Protein AF-U9UV61-F1 (afdb_monomer)

Mean predicted aligned error: 13.42 Å

Organism: Rhizophagus irregularis (strain DAOM 181602 / DAOM 197198 / MUCL 43194) (NCBI:txid747089)

Solvent-accessible surface area (backbone atoms only — not comparable to full-atom values): 9406 Å² total; per-residue (Å²): 134,55,70,69,60,53,54,50,51,53,51,49,54,51,51,53,52,48,52,53,50,50,58,53,47,57,75,68,52,63,98,58,97,80,76,90,62,90,84,56,99,62,56,63,72,50,66,78,38,43,68,57,58,54,56,64,71,29,58,51,49,83,41,62,50,64,42,60,78,50,52,64,47,87,72,79,79,86,49,67,49,69,59,84,68,83,43,77,43,71,72,66,77,62,58,56,91,99,44,77,61,58,49,49,18,40,68,71,71,45,87,50,65,67,60,37,49,51,55,44,41,72,76,45,76,87,58,60,65,68,60,52,51,50,54,52,48,54,64,68,68,55,79,56,90,84,68,72,90,126

Sequence (150 aa):
MTDEQRTNILEQDRLAHQIRYAAQQEQSKNWDETKGFCCLDGQKPYIDSIRAYNSIFAFTSLGANIDEDLANAKEGVYTFRIQGALYHRIGGLMPKENYPPAFAQIYFYDSNMDNQLKRRQENFLHLNSDMLSALQTELCDIKNPFVHNL

Structure (mmCIF, N/CA/C/O backbone):
data_AF-U9UV61-F1
#
_entry.id   AF-U9UV61-F1
#
loop_
_atom_site.group_PDB
_atom_site.id
_atom_site.type_symbol
_atom_site.label_atom_id
_atom_site.label_alt_id
_atom_site.label_comp_id
_atom_site.label_asym_id
_atom_site.label_entity_id
_atom_site.label_seq_id
_atom_site.pdbx_PDB_ins_code
_atom_site.Cartn_x
_atom_site.Cartn_y
_atom_site.Cartn_z
_atom_site.occupancy
_atom_site.B_iso_or_equiv
_atom_site.auth_seq_id
_atom_site.auth_comp_id
_atom_site.auth_asym_id
_atom_si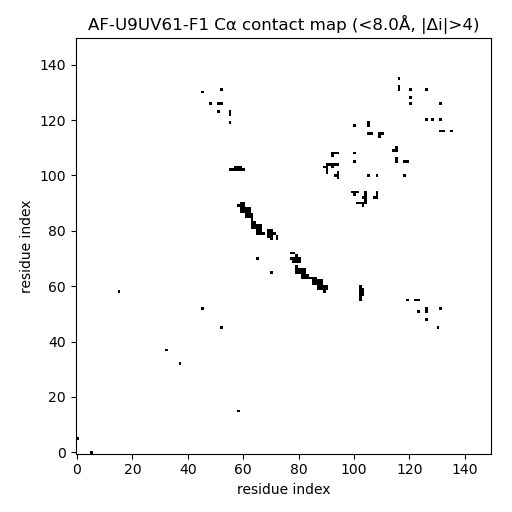te.auth_atom_id
_atom_site.pdbx_PDB_model_num
ATOM 1 N N . MET A 1 1 ? -0.311 -26.332 -15.346 1.00 44.56 1 MET A N 1
ATOM 2 C CA . MET A 1 1 ? 0.454 -25.534 -14.371 1.00 44.56 1 MET A CA 1
ATOM 3 C C . MET A 1 1 ? 1.903 -25.916 -14.562 1.00 44.56 1 MET A C 1
ATOM 5 O O . MET A 1 1 ? 2.224 -27.078 -14.341 1.00 44.56 1 MET A O 1
ATOM 9 N N . THR A 1 2 ? 2.701 -25.018 -15.129 1.00 49.12 2 THR A N 1
ATOM 10 C CA . THR A 1 2 ? 4.116 -25.276 -15.424 1.00 49.12 2 THR A CA 1
ATOM 11 C C . THR A 1 2 ? 4.935 -25.216 -14.136 1.00 49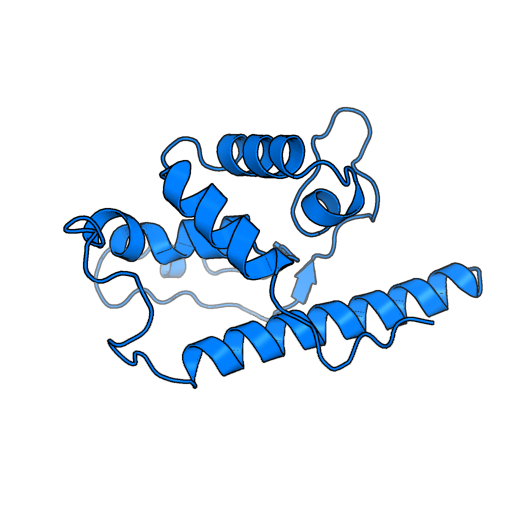.12 2 THR A C 1
ATOM 13 O O . THR A 1 2 ? 4.524 -24.575 -13.168 1.00 49.12 2 THR A O 1
ATOM 16 N N . ASP A 1 3 ? 6.078 -25.897 -14.093 1.00 39.47 3 ASP A N 1
ATOM 17 C CA . ASP A 1 3 ? 6.916 -25.927 -12.887 1.00 39.47 3 ASP A CA 1
ATOM 18 C C . ASP A 1 3 ? 7.448 -24.534 -12.511 1.00 39.47 3 ASP A C 1
ATOM 20 O O . ASP A 1 3 ? 7.531 -24.222 -11.328 1.00 39.47 3 ASP A O 1
ATOM 24 N N . GLU A 1 4 ? 7.627 -23.643 -13.493 1.00 44.16 4 GLU A N 1
ATOM 25 C CA . GLU A 1 4 ? 7.870 -22.203 -13.294 1.00 44.16 4 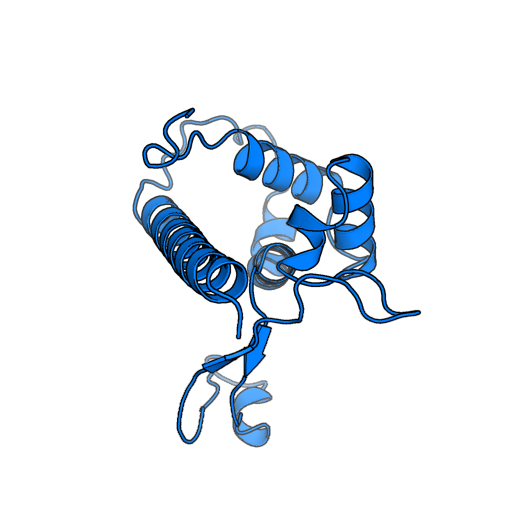GLU A CA 1
ATOM 26 C C . GLU A 1 4 ? 6.752 -21.491 -12.520 1.00 44.16 4 GLU A C 1
ATOM 28 O O . GLU A 1 4 ? 7.004 -20.607 -11.705 1.00 44.16 4 GLU A O 1
ATOM 33 N N . GLN A 1 5 ? 5.490 -21.861 -12.751 1.00 32.69 5 GLN A N 1
ATOM 34 C CA . GLN A 1 5 ? 4.366 -21.275 -12.017 1.00 32.69 5 GLN A CA 1
ATOM 35 C C . GLN A 1 5 ? 4.347 -21.764 -10.565 1.00 32.69 5 GLN A C 1
ATOM 37 O O . GLN A 1 5 ? 3.929 -21.025 -9.679 1.00 32.69 5 GLN A O 1
ATOM 42 N N . ARG A 1 6 ? 4.823 -22.988 -10.302 1.00 35.16 6 ARG A N 1
ATOM 43 C CA . ARG A 1 6 ? 4.911 -23.555 -8.948 1.00 35.16 6 ARG A CA 1
ATOM 44 C C . ARG A 1 6 ? 6.069 -22.968 -8.149 1.00 35.16 6 ARG A C 1
ATOM 46 O O . ARG A 1 6 ? 5.875 -22.638 -6.983 1.00 35.16 6 ARG A O 1
ATOM 53 N N . THR A 1 7 ? 7.239 -22.805 -8.761 1.00 41.91 7 THR A N 1
ATOM 54 C CA . THR A 1 7 ? 8.393 -22.166 -8.112 1.00 41.91 7 THR A CA 1
ATOM 55 C C . THR A 1 7 ? 8.127 -20.694 -7.816 1.00 41.91 7 THR A C 1
ATOM 57 O O . THR A 1 7 ? 8.442 -20.239 -6.721 1.00 41.91 7 THR A O 1
ATOM 60 N N . ASN A 1 8 ? 7.439 -19.979 -8.711 1.00 44.81 8 ASN A N 1
ATOM 61 C CA . ASN A 1 8 ? 7.058 -18.584 -8.479 1.00 44.81 8 ASN A CA 1
ATOM 62 C C . ASN A 1 8 ? 6.048 -18.407 -7.336 1.00 44.81 8 ASN A C 1
ATOM 64 O O . ASN A 1 8 ? 6.164 -17.452 -6.576 1.00 44.81 8 ASN A O 1
ATOM 68 N N . ILE A 1 9 ? 5.088 -19.323 -7.163 1.00 40.62 9 ILE A N 1
ATOM 69 C CA . ILE A 1 9 ? 4.150 -19.274 -6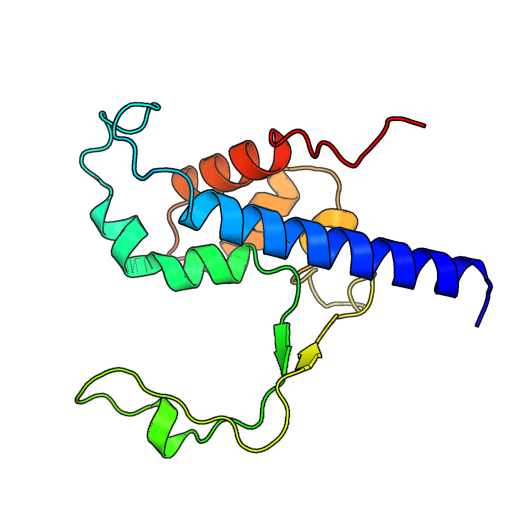.025 1.00 40.62 9 ILE A CA 1
ATOM 70 C C . ILE A 1 9 ? 4.889 -19.509 -4.699 1.00 40.62 9 ILE A C 1
ATOM 72 O O . ILE A 1 9 ? 4.611 -18.831 -3.713 1.00 40.62 9 ILE A O 1
ATOM 76 N N . LEU A 1 10 ? 5.858 -20.429 -4.675 1.00 44.53 10 LEU A N 1
ATOM 77 C CA . LEU A 1 10 ? 6.660 -20.711 -3.480 1.00 44.53 10 LEU A CA 1
ATOM 78 C C . LEU A 1 10 ? 7.595 -19.548 -3.118 1.00 44.53 10 LEU A C 1
ATOM 80 O O . LEU A 1 10 ? 7.721 -19.217 -1.942 1.00 44.53 10 LEU A O 1
ATOM 84 N N . GLU A 1 11 ? 8.204 -18.894 -4.109 1.00 50.81 11 GLU A N 1
ATOM 85 C CA . GLU A 1 11 ? 8.981 -17.661 -3.914 1.00 50.81 11 GLU A CA 1
ATOM 86 C C . GLU A 1 11 ? 8.097 -16.501 -3.424 1.00 50.81 11 GLU A C 1
ATOM 88 O O . GLU A 1 11 ? 8.480 -15.760 -2.518 1.00 50.81 11 GLU A O 1
ATOM 93 N N . GLN A 1 12 ? 6.867 -16.383 -3.933 1.00 49.72 12 GLN A N 1
ATOM 94 C CA . GLN A 1 12 ? 5.902 -15.376 -3.479 1.00 49.72 12 GLN A CA 1
ATOM 95 C C . GLN A 1 12 ? 5.448 -15.591 -2.032 1.00 49.72 12 GLN A C 1
ATOM 97 O O . GLN A 1 12 ? 5.386 -14.623 -1.271 1.00 49.72 12 GLN A O 1
ATOM 102 N N . ASP A 1 13 ? 5.179 -16.833 -1.623 1.00 45.56 13 ASP A N 1
ATOM 103 C CA . ASP A 1 13 ? 4.858 -17.158 -0.227 1.00 45.56 13 ASP A CA 1
ATOM 104 C C . ASP A 1 13 ? 6.055 -16.887 0.695 1.00 45.56 13 ASP A C 1
ATOM 106 O O . ASP A 1 13 ? 5.892 -16.400 1.819 1.00 45.56 13 ASP A O 1
ATOM 110 N N . ARG A 1 14 ? 7.277 -17.118 0.200 1.00 48.38 14 ARG A N 1
ATOM 111 C CA . ARG A 1 14 ? 8.520 -16.836 0.925 1.00 48.38 14 ARG A CA 1
ATOM 112 C C . ARG A 1 14 ? 8.724 -15.338 1.143 1.00 48.38 14 ARG A C 1
ATOM 114 O O . ARG A 1 14 ? 8.998 -14.928 2.271 1.00 48.38 14 ARG A O 1
ATOM 121 N N . LEU A 1 15 ? 8.523 -14.524 0.108 1.00 54.84 15 LEU A N 1
ATOM 122 C CA . LEU A 1 15 ? 8.602 -13.062 0.186 1.00 54.84 15 LEU A CA 1
ATOM 123 C C . LEU A 1 15 ? 7.486 -12.478 1.062 1.00 54.84 15 LEU A C 1
ATOM 125 O O . LEU A 1 15 ? 7.749 -11.622 1.904 1.00 54.84 15 LEU A O 1
ATOM 129 N N . ALA A 1 16 ? 6.252 -12.975 0.945 1.00 47.19 16 ALA A N 1
ATOM 130 C CA . ALA A 1 16 ? 5.137 -12.528 1.779 1.00 47.19 16 ALA A CA 1
ATOM 131 C C . ALA A 1 16 ? 5.353 -12.864 3.266 1.00 47.19 16 ALA A C 1
ATOM 133 O O . ALA A 1 16 ? 5.047 -12.048 4.140 1.00 47.19 16 ALA A O 1
ATOM 134 N N . HIS A 1 17 ? 5.921 -14.037 3.564 1.00 47.75 17 HIS A N 1
ATOM 135 C CA . HIS A 1 17 ? 6.310 -14.414 4.921 1.00 47.75 17 HIS A CA 1
ATOM 136 C C . HIS A 1 17 ? 7.460 -13.541 5.450 1.00 47.75 17 HIS A C 1
ATOM 138 O O . HIS A 1 17 ? 7.439 -13.137 6.612 1.00 47.75 17 HIS A O 1
ATOM 144 N N . GLN A 1 18 ? 8.429 -13.188 4.600 1.00 51.19 18 GLN A N 1
ATOM 145 C CA . GLN A 1 18 ? 9.528 -12.284 4.955 1.00 51.19 18 GLN A CA 1
ATOM 146 C C . GLN A 1 18 ? 9.043 -10.859 5.243 1.00 51.19 18 GLN A C 1
ATOM 148 O O . GLN A 1 18 ? 9.455 -10.284 6.247 1.00 51.19 18 GLN A O 1
ATOM 153 N N . ILE A 1 19 ? 8.119 -10.320 4.442 1.00 51.19 19 ILE A N 1
ATOM 154 C CA . ILE A 1 19 ? 7.525 -8.991 4.664 1.00 51.19 19 ILE A CA 1
ATOM 155 C C . ILE A 1 19 ? 6.712 -8.972 5.965 1.00 51.19 19 ILE A C 1
ATOM 157 O O . ILE A 1 19 ? 6.850 -8.043 6.759 1.00 51.19 19 ILE A O 1
ATOM 161 N N . ARG A 1 20 ? 5.907 -10.013 6.238 1.00 49.12 20 ARG A N 1
ATOM 162 C CA . ARG A 1 20 ? 5.175 -10.125 7.516 1.00 49.12 20 ARG A CA 1
ATOM 163 C C . ARG A 1 20 ? 6.118 -10.178 8.711 1.00 49.12 20 ARG A C 1
ATOM 165 O O . ARG A 1 20 ? 5.868 -9.512 9.709 1.00 49.12 20 ARG A O 1
ATOM 172 N N . TYR A 1 21 ? 7.195 -10.951 8.608 1.00 46.50 21 TYR A N 1
ATOM 173 C CA . TYR A 1 21 ? 8.155 -11.095 9.697 1.00 46.50 21 TYR A CA 1
ATOM 174 C C . TYR A 1 21 ? 8.975 -9.816 9.916 1.00 46.50 21 TYR A C 1
ATOM 176 O O . TYR A 1 21 ? 9.205 -9.442 11.062 1.00 46.50 21 TYR A O 1
ATOM 184 N N . ALA A 1 22 ? 9.360 -9.108 8.848 1.00 48.75 22 ALA A N 1
ATOM 185 C CA . ALA A 1 22 ? 10.040 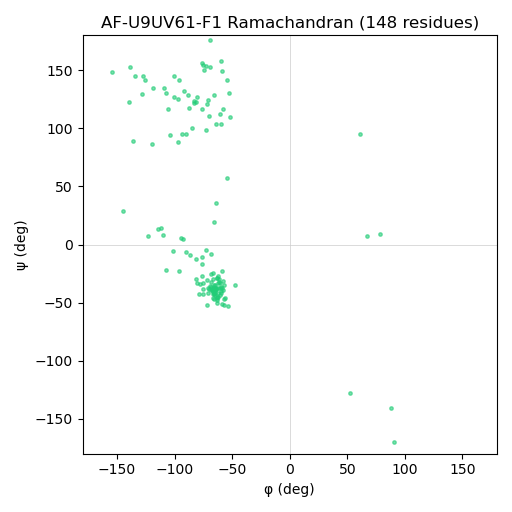-7.814 8.930 1.00 48.75 22 ALA A CA 1
ATOM 186 C C . ALA A 1 22 ? 9.149 -6.746 9.585 1.00 48.75 22 ALA A C 1
ATOM 188 O O . ALA A 1 22 ? 9.565 -6.139 10.569 1.00 48.75 22 ALA A O 1
ATOM 189 N N . ALA A 1 23 ? 7.889 -6.626 9.148 1.00 50.91 23 ALA A N 1
ATOM 190 C CA . ALA A 1 23 ? 6.920 -5.697 9.737 1.00 50.91 23 ALA A CA 1
ATOM 191 C C . ALA A 1 23 ? 6.652 -5.987 11.229 1.00 50.91 23 ALA A C 1
ATOM 193 O O . ALA A 1 23 ? 6.436 -5.075 12.024 1.00 50.91 23 ALA A O 1
ATOM 194 N N . GLN A 1 24 ? 6.694 -7.260 11.634 1.00 45.91 24 GLN A N 1
ATOM 195 C CA . GLN A 1 24 ? 6.483 -7.675 13.024 1.00 45.91 24 GLN A CA 1
ATOM 196 C C . GLN A 1 24 ? 7.745 -7.512 13.893 1.00 45.91 24 GLN A C 1
ATOM 198 O O . GLN A 1 24 ? 7.643 -7.238 15.089 1.00 45.91 24 GLN A O 1
ATOM 203 N N . GLN A 1 25 ? 8.937 -7.627 13.300 1.00 42.44 25 GLN A N 1
ATOM 204 C CA . GLN A 1 25 ? 10.219 -7.355 13.960 1.00 42.44 25 GLN A CA 1
ATOM 205 C C . GLN A 1 25 ? 10.483 -5.851 14.121 1.00 42.44 25 GLN A C 1
ATOM 207 O O . GLN A 1 25 ? 11.050 -5.465 15.137 1.00 42.44 25 GLN A O 1
ATOM 212 N N . GLU A 1 26 ? 10.031 -5.000 13.197 1.00 49.50 26 GLU A N 1
ATOM 213 C CA . GLU A 1 26 ? 10.066 -3.532 13.343 1.00 49.50 26 GLU A CA 1
ATOM 214 C C . GLU A 1 26 ? 9.114 -3.035 14.435 1.00 49.50 26 GLU A C 1
ATOM 216 O O . GLU A 1 26 ? 9.475 -2.161 15.214 1.00 49.50 26 GLU A O 1
ATOM 221 N N . GLN A 1 27 ? 7.940 -3.656 14.589 1.00 43.53 27 GLN A N 1
ATOM 222 C CA . GLN A 1 27 ? 7.046 -3.362 15.718 1.00 43.53 27 GLN A CA 1
ATOM 223 C C . GLN A 1 27 ? 7.614 -3.820 17.075 1.00 43.53 27 GLN A C 1
ATOM 225 O O . GLN A 1 27 ? 7.245 -3.263 18.108 1.00 43.53 27 GLN A O 1
ATOM 230 N N . SER A 1 28 ? 8.498 -4.828 17.087 1.00 38.94 28 SER A N 1
ATOM 231 C CA . SER A 1 28 ? 9.099 -5.396 18.306 1.00 38.94 28 SER A CA 1
ATOM 232 C C . SER A 1 28 ? 10.473 -4.816 18.649 1.00 38.94 28 SER A C 1
ATOM 234 O O . SER A 1 28 ? 10.891 -4.901 19.807 1.00 38.94 28 SER A O 1
ATOM 236 N N . LYS A 1 29 ? 11.200 -4.261 17.676 1.00 41.19 29 LYS A N 1
ATOM 237 C CA . LYS A 1 29 ? 12.484 -3.599 17.887 1.00 41.19 29 LYS A CA 1
ATOM 238 C C . LYS A 1 29 ? 12.248 -2.107 17.983 1.00 41.19 29 LYS A C 1
ATOM 240 O O . LYS A 1 29 ? 12.406 -1.389 17.011 1.00 41.19 29 LYS A O 1
ATOM 245 N N . ASN A 1 30 ? 11.989 -1.684 19.213 1.00 35.91 30 ASN A N 1
ATOM 246 C CA . ASN A 1 30 ? 12.440 -0.393 19.692 1.00 35.91 30 ASN A CA 1
ATOM 247 C C . ASN A 1 30 ? 11.864 0.799 18.896 1.00 35.91 30 ASN A C 1
ATOM 249 O O . ASN A 1 30 ? 12.460 1.311 17.950 1.00 35.91 30 ASN A O 1
ATOM 253 N N . TRP A 1 31 ? 10.764 1.342 19.422 1.00 36.00 31 TRP A N 1
ATOM 254 C CA . TRP A 1 31 ? 10.595 2.792 19.571 1.00 36.00 31 TRP A CA 1
ATOM 255 C C . TRP A 1 31 ? 11.791 3.382 20.359 1.00 36.00 31 TRP A C 1
ATOM 257 O O . TRP A 1 31 ? 11.626 3.933 21.441 1.00 36.00 31 TRP A O 1
ATOM 267 N N . ASP A 1 32 ? 13.016 3.181 19.867 1.00 35.47 32 ASP A N 1
ATOM 268 C CA . ASP A 1 32 ? 14.222 3.787 20.404 1.00 35.47 32 ASP A CA 1
ATOM 269 C C . ASP A 1 32 ? 14.367 5.130 19.716 1.00 35.47 32 ASP A C 1
ATOM 271 O O . ASP A 1 32 ? 14.507 5.231 18.494 1.00 35.47 32 ASP A O 1
ATOM 275 N N . GLU A 1 33 ? 14.312 6.164 20.532 1.00 42.44 33 GLU A N 1
ATOM 276 C CA . GLU A 1 33 ? 14.278 7.582 20.198 1.00 42.44 33 GLU A CA 1
ATOM 277 C C . GLU A 1 33 ? 15.578 8.088 19.530 1.00 42.44 33 GLU A C 1
ATOM 279 O O . GLU A 1 33 ? 15.860 9.283 19.520 1.00 42.44 33 GLU A O 1
ATOM 284 N N . THR A 1 34 ? 16.407 7.208 18.961 1.00 38.12 34 THR A N 1
ATOM 285 C CA . THR A 1 34 ? 17.806 7.503 18.611 1.00 38.12 34 THR A CA 1
ATOM 286 C C . THR A 1 34 ? 18.191 7.295 17.146 1.00 38.12 34 THR A C 1
ATOM 288 O O . THR A 1 34 ? 19.356 7.494 16.795 1.00 38.12 34 THR A O 1
ATOM 291 N N . LYS A 1 35 ? 17.246 7.018 16.237 1.00 42.88 35 LYS A N 1
ATOM 292 C CA . LYS A 1 35 ? 17.513 7.093 14.787 1.00 42.88 35 LYS A CA 1
ATOM 293 C C . LYS A 1 35 ? 16.611 8.101 14.073 1.00 42.88 35 LYS A C 1
ATOM 295 O O . LYS A 1 35 ? 15.584 7.766 13.505 1.00 42.88 35 LYS A O 1
ATOM 300 N N . GLY A 1 36 ? 17.058 9.356 14.071 1.00 40.91 36 GLY A N 1
ATOM 301 C CA . GLY A 1 36 ? 16.964 10.212 12.884 1.00 40.91 36 GLY A CA 1
ATOM 302 C C . GLY A 1 36 ? 15.630 10.877 12.532 1.00 40.91 36 GLY A C 1
ATOM 303 O O . GLY A 1 36 ? 15.575 11.494 11.476 1.00 40.91 36 GLY A O 1
ATOM 304 N N . PHE A 1 37 ? 14.598 10.842 13.380 1.00 41.62 37 PHE A N 1
ATOM 305 C CA . PHE A 1 37 ? 13.333 11.564 13.122 1.00 41.62 37 PHE A CA 1
ATOM 306 C C . PHE A 1 37 ? 13.027 12.698 14.115 1.00 41.62 37 PHE A C 1
ATOM 308 O O . PHE A 1 37 ? 11.923 13.241 14.131 1.00 41.62 37 PHE A O 1
ATOM 315 N N . CYS A 1 38 ? 14.014 13.110 14.914 1.00 36.25 38 CYS A N 1
ATOM 316 C CA . CYS A 1 38 ? 13.847 14.085 15.999 1.00 36.25 38 CYS A CA 1
ATOM 317 C C . CYS A 1 38 ? 13.641 15.540 15.528 1.00 36.25 38 CYS A C 1
ATOM 319 O O . CYS A 1 38 ? 13.417 16.410 16.361 1.00 36.25 38 CYS A O 1
ATOM 321 N N . CYS A 1 39 ? 13.723 15.821 14.222 1.00 36.47 39 CYS A N 1
ATOM 322 C CA . CYS A 1 39 ? 13.588 17.180 13.678 1.00 36.47 39 CYS A CA 1
ATOM 323 C C . CYS A 1 39 ? 12.290 17.413 12.886 1.00 36.47 39 CYS A C 1
ATOM 325 O O . CYS A 1 39 ? 12.146 18.461 12.261 1.00 36.47 39 CYS A O 1
ATOM 327 N N . LEU A 1 40 ? 11.342 16.469 12.895 1.00 44.00 40 LEU A N 1
ATOM 328 C CA . LEU A 1 40 ? 10.012 16.699 12.334 1.00 44.00 40 LEU A CA 1
ATOM 329 C C . LEU A 1 40 ? 9.019 16.922 13.478 1.00 44.00 40 LEU A C 1
ATOM 331 O O . LEU A 1 40 ? 8.419 15.969 13.972 1.00 44.00 40 LEU A O 1
ATOM 335 N N . ASP A 1 41 ? 8.777 18.183 13.841 1.00 41.28 41 ASP A N 1
ATOM 336 C CA . ASP A 1 41 ? 7.645 18.638 14.677 1.00 41.28 41 ASP A CA 1
ATOM 337 C C . ASP A 1 41 ? 6.266 18.393 13.995 1.00 41.28 41 ASP A C 1
ATOM 339 O O . ASP A 1 41 ? 5.320 19.170 14.104 1.00 41.28 41 ASP A O 1
ATOM 343 N N . GLY A 1 42 ? 6.125 17.287 13.255 1.00 48.34 42 GLY A N 1
ATOM 344 C CA . GLY A 1 42 ? 5.030 16.995 12.331 1.00 48.34 42 GLY A CA 1
ATOM 345 C C . GLY A 1 42 ? 4.624 15.520 12.283 1.00 48.34 42 GLY A C 1
ATOM 346 O O . GLY A 1 42 ? 4.144 15.067 11.251 1.00 48.34 42 GLY A O 1
ATOM 347 N N . GLN A 1 43 ? 4.800 14.749 13.365 1.00 54.72 43 GLN A N 1
ATOM 348 C CA . GLN A 1 43 ? 4.389 13.331 13.406 1.00 54.72 43 GLN A CA 1
ATOM 349 C C . GLN A 1 43 ? 2.872 13.111 13.581 1.00 54.72 43 GLN A C 1
ATOM 351 O O . GLN A 1 43 ? 2.384 12.022 13.283 1.00 54.72 43 GLN A O 1
ATOM 356 N N . LYS A 1 44 ? 2.100 14.125 14.013 1.00 57.41 44 LYS A N 1
ATOM 357 C CA . LYS A 1 44 ? 0.634 14.007 14.186 1.00 57.41 44 LYS A CA 1
ATOM 358 C C . LYS A 1 44 ? -0.081 13.497 12.920 1.00 57.41 44 LYS A C 1
ATOM 360 O O . LYS A 1 44 ? -0.736 12.463 13.007 1.00 57.41 44 LYS A O 1
ATOM 365 N N . PRO A 1 45 ? 0.116 14.111 11.734 1.00 70.50 45 PRO A N 1
ATOM 366 C CA . PRO A 1 45 ? -0.516 13.651 10.496 1.00 70.50 45 PRO A CA 1
ATOM 367 C C . PRO A 1 45 ? -0.190 12.199 10.116 1.00 70.50 45 PRO A C 1
ATOM 369 O O . PRO A 1 45 ? -1.018 11.528 9.498 1.00 70.50 45 PRO A O 1
ATOM 372 N N . TYR A 1 46 ? 1.005 11.707 10.470 1.00 76.75 46 TYR A N 1
ATOM 373 C CA . TYR A 1 46 ? 1.396 10.321 10.210 1.00 76.75 46 TYR A CA 1
ATOM 374 C C . TYR A 1 46 ? 0.656 9.347 11.121 1.00 76.75 46 TYR A C 1
ATOM 376 O O . TYR A 1 46 ? 0.021 8.421 10.619 1.00 76.75 46 TYR A O 1
ATOM 384 N N . ILE A 1 47 ? 0.691 9.575 12.437 1.00 79.25 47 ILE A N 1
ATOM 385 C CA . ILE A 1 47 ? 0.015 8.713 13.416 1.00 79.25 47 ILE A CA 1
ATOM 386 C C . ILE A 1 47 ? -1.493 8.676 13.152 1.00 79.25 47 ILE A C 1
ATOM 388 O O . ILE A 1 47 ? -2.085 7.595 13.144 1.00 79.25 47 ILE A O 1
ATOM 392 N N . ASP A 1 48 ? -2.088 9.826 12.830 1.00 82.69 48 ASP A N 1
ATOM 393 C CA . ASP A 1 48 ? -3.513 9.933 12.502 1.00 82.69 48 ASP A CA 1
ATOM 394 C C . ASP A 1 48 ? -3.884 9.105 11.254 1.00 82.69 48 ASP A C 1
ATOM 396 O O . ASP A 1 48 ? -4.993 8.576 11.159 1.00 82.69 48 ASP A O 1
ATOM 400 N N . SER A 1 49 ? -2.941 8.927 10.319 1.00 84.56 49 SER A N 1
ATOM 401 C CA . SER A 1 49 ? -3.147 8.221 9.044 1.00 84.56 49 SER A CA 1
ATOM 402 C C . SER A 1 49 ? -2.385 6.894 8.938 1.00 84.56 49 SER A C 1
ATOM 404 O O . SER A 1 49 ? -2.281 6.332 7.845 1.00 84.56 49 SER A O 1
ATOM 406 N N . ILE A 1 50 ? -1.868 6.345 10.044 1.00 84.38 50 ILE A N 1
ATOM 407 C CA . ILE A 1 50 ? -0.962 5.179 10.029 1.00 84.38 50 ILE A CA 1
ATOM 408 C C . ILE A 1 50 ? -1.575 3.958 9.327 1.00 84.38 50 ILE A C 1
ATOM 410 O O . ILE A 1 50 ? -0.897 3.221 8.613 1.00 84.38 50 ILE A O 1
ATOM 414 N N . ARG A 1 51 ? -2.895 3.770 9.454 1.00 84.50 51 ARG A N 1
ATOM 415 C CA . ARG A 1 51 ? -3.623 2.692 8.767 1.00 84.50 51 ARG A CA 1
ATOM 416 C C . ARG A 1 51 ? -3.598 2.860 7.249 1.00 84.50 51 ARG A C 1
ATOM 418 O O . ARG A 1 51 ? -3.471 1.864 6.541 1.00 84.50 51 ARG A O 1
ATOM 425 N N . ALA A 1 52 ? -3.712 4.090 6.751 1.00 87.75 52 ALA A N 1
ATOM 426 C CA . ALA A 1 52 ? -3.668 4.382 5.322 1.00 87.75 52 ALA A CA 1
ATOM 427 C C . ALA A 1 52 ? -2.251 4.195 4.762 1.00 87.75 52 ALA A C 1
ATOM 429 O O . ALA A 1 52 ? -2.105 3.551 3.722 1.00 87.75 52 ALA A O 1
ATOM 430 N N . TYR A 1 53 ? -1.216 4.635 5.490 1.00 88.69 53 TYR A N 1
ATOM 431 C CA . TYR A 1 53 ? 0.182 4.353 5.135 1.00 88.69 53 TYR A CA 1
ATOM 432 C C . TYR A 1 53 ? 0.445 2.845 5.044 1.00 88.69 53 TYR A C 1
ATOM 434 O O . TYR A 1 53 ? 0.867 2.357 3.994 1.00 88.69 53 T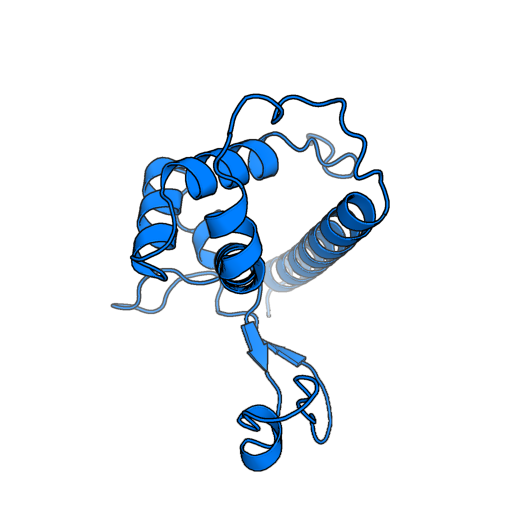YR A O 1
ATOM 442 N N . ASN A 1 54 ? 0.081 2.080 6.077 1.00 88.31 54 ASN A N 1
ATOM 443 C CA . ASN A 1 54 ? 0.227 0.620 6.069 1.00 88.31 54 ASN A CA 1
ATOM 444 C C . ASN A 1 54 ? -0.558 -0.041 4.925 1.00 88.31 54 ASN A C 1
ATOM 446 O O . ASN A 1 54 ? -0.094 -1.007 4.324 1.00 88.31 54 ASN A O 1
ATOM 450 N N . SER A 1 55 ? -1.741 0.485 4.600 1.00 88.44 55 SER A N 1
ATOM 451 C CA . SER A 1 55 ? -2.576 -0.050 3.519 1.00 88.44 55 SER A CA 1
ATOM 452 C C . SER A 1 55 ? -1.971 0.194 2.134 1.00 88.44 55 SER A C 1
ATOM 454 O O . SER A 1 55 ? -2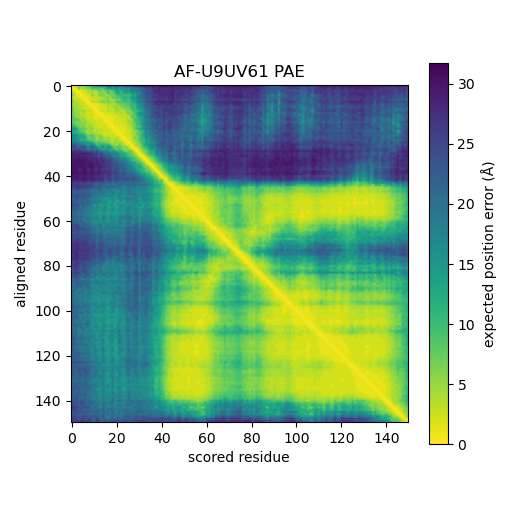.083 -0.670 1.268 1.00 88.44 55 SER A O 1
ATOM 456 N N . ILE A 1 56 ? -1.298 1.328 1.908 1.00 91.25 56 ILE A N 1
ATOM 457 C CA . ILE A 1 56 ? -0.646 1.631 0.622 1.00 91.25 56 ILE A CA 1
ATOM 458 C C . ILE A 1 56 ? 0.557 0.727 0.342 1.00 91.25 56 ILE A C 1
ATOM 460 O O . ILE A 1 56 ? 0.834 0.420 -0.820 1.00 91.25 56 ILE A O 1
ATOM 464 N N . PHE A 1 57 ? 1.269 0.303 1.387 1.00 89.88 57 PHE A N 1
ATOM 465 C CA . PHE A 1 57 ? 2.398 -0.627 1.289 1.00 89.88 57 PHE A CA 1
ATOM 466 C C . PHE A 1 57 ? 1.980 -2.095 1.468 1.00 89.88 57 PHE A C 1
ATOM 468 O O . PHE A 1 57 ? 2.820 -2.993 1.453 1.00 89.88 57 PHE A O 1
ATOM 475 N N . ALA A 1 58 ? 0.680 -2.376 1.591 1.00 88.19 58 ALA A N 1
ATOM 476 C CA . ALA A 1 58 ? 0.196 -3.739 1.720 1.00 88.19 58 ALA A CA 1
ATOM 477 C C . ALA A 1 58 ? 0.466 -4.548 0.442 1.00 88.19 58 ALA A C 1
ATOM 479 O O . ALA A 1 58 ? 0.082 -4.175 -0.668 1.00 88.19 58 ALA A O 1
ATOM 480 N N . PHE A 1 59 ? 1.079 -5.717 0.614 1.00 84.56 59 PHE A N 1
ATOM 481 C CA . PHE A 1 59 ? 1.393 -6.618 -0.494 1.00 84.56 59 PHE A CA 1
ATOM 482 C C . PHE A 1 59 ? 0.170 -7.394 -1.005 1.00 84.56 59 PHE A C 1
ATOM 484 O O . PHE A 1 59 ? 0.094 -7.773 -2.171 1.00 84.56 59 PHE A O 1
ATOM 491 N N . THR A 1 60 ? -0.817 -7.624 -0.140 1.00 82.38 60 THR A N 1
ATOM 492 C CA . THR A 1 60 ? -2.032 -8.385 -0.457 1.00 82.38 60 THR A CA 1
ATOM 493 C C . THR A 1 60 ? -3.250 -7.651 0.061 1.00 82.38 60 THR A C 1
ATOM 495 O O . THR A 1 60 ? -3.199 -7.099 1.161 1.00 82.38 60 THR A O 1
ATOM 498 N N . SER A 1 61 ? -4.364 -7.739 -0.661 1.00 83.50 61 SER A N 1
ATOM 499 C CA . SER A 1 61 ? -5.650 -7.310 -0.113 1.00 83.50 61 SER A CA 1
ATOM 500 C C . SER A 1 61 ? -6.198 -8.342 0.870 1.00 83.50 61 SER A C 1
ATOM 502 O O . SER A 1 61 ? -5.8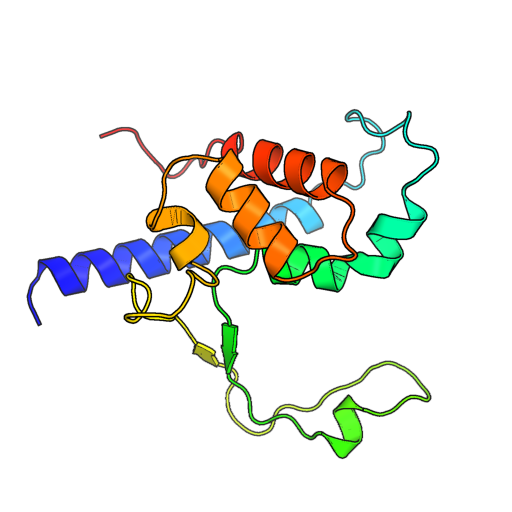62 -9.530 0.806 1.00 83.50 61 SER A O 1
ATOM 504 N N . LEU A 1 62 ? -7.053 -7.888 1.782 1.00 80.25 62 LEU A N 1
ATOM 505 C CA . LEU A 1 62 ? -7.755 -8.767 2.702 1.00 80.25 62 LEU A CA 1
ATOM 506 C C . LEU A 1 62 ? -9.067 -9.255 2.075 1.00 80.25 62 LEU A C 1
ATOM 508 O O . LEU A 1 62 ? -9.880 -8.456 1.616 1.00 80.25 62 LEU A O 1
ATOM 512 N N . GLY A 1 63 ? -9.284 -10.568 2.079 1.00 78.94 63 GLY A N 1
ATOM 513 C CA . GLY A 1 63 ? -10.578 -11.181 1.815 1.00 78.94 63 GLY A CA 1
ATOM 514 C C . GLY A 1 63 ? -11.187 -11.690 3.115 1.00 78.94 63 GLY A C 1
ATOM 515 O O . GLY A 1 63 ? -10.628 -12.575 3.759 1.00 78.94 63 GLY A O 1
ATOM 516 N N . ALA A 1 64 ? -12.329 -11.134 3.505 1.00 79.25 64 ALA A N 1
ATOM 517 C CA . ALA A 1 64 ? -13.066 -11.552 4.691 1.00 79.25 64 ALA A CA 1
ATOM 518 C C . ALA A 1 64 ? -14.552 -11.211 4.533 1.00 79.25 64 ALA A C 1
ATOM 520 O O . ALA A 1 64 ? -14.888 -10.214 3.896 1.00 79.25 64 ALA A O 1
ATOM 521 N N . ASN A 1 65 ? -15.427 -12.020 5.134 1.00 78.00 65 ASN A N 1
ATOM 522 C CA . ASN A 1 65 ? -16.829 -11.650 5.317 1.00 78.00 65 ASN A CA 1
ATOM 523 C C . ASN A 1 65 ? -16.920 -10.814 6.591 1.00 78.00 65 ASN A C 1
ATOM 525 O O . ASN A 1 65 ? -16.849 -11.352 7.700 1.00 78.00 65 ASN A O 1
ATOM 529 N N . ILE A 1 66 ? -16.988 -9.499 6.406 1.00 77.44 66 ILE A N 1
ATOM 530 C CA . ILE A 1 66 ? -17.015 -8.526 7.493 1.00 77.44 66 ILE A CA 1
ATOM 531 C C . ILE A 1 66 ? -18.470 -8.233 7.842 1.00 77.44 66 ILE A C 1
ATOM 533 O O . ILE A 1 66 ? -19.293 -7.986 6.966 1.00 77.44 66 ILE A O 1
ATOM 537 N N . ASP A 1 67 ? -18.768 -8.268 9.133 1.00 79.81 67 ASP A N 1
ATOM 538 C CA . ASP A 1 67 ? -20.021 -7.763 9.678 1.00 79.81 67 ASP A CA 1
ATOM 539 C C . ASP A 1 67 ? -20.004 -6.226 9.634 1.00 79.81 67 ASP A C 1
ATOM 541 O O . ASP A 1 67 ? -19.354 -5.589 10.467 1.00 79.81 67 ASP A O 1
ATOM 545 N N . GLU A 1 68 ? -20.635 -5.638 8.613 1.00 77.06 68 GLU A N 1
ATOM 546 C CA . GLU A 1 68 ? -20.603 -4.190 8.368 1.00 77.06 68 GLU A CA 1
ATOM 547 C C . GLU A 1 68 ? -21.314 -3.382 9.459 1.00 77.06 68 GLU A C 1
ATOM 549 O O . GLU A 1 68 ? -20.886 -2.264 9.750 1.00 77.06 68 GLU A O 1
ATOM 554 N N . ASP A 1 69 ? -22.336 -3.945 10.109 1.00 75.75 69 ASP A N 1
ATOM 555 C CA . ASP A 1 69 ? -23.054 -3.273 11.197 1.00 75.75 69 ASP A CA 1
ATOM 556 C C . ASP A 1 69 ? -22.130 -3.056 12.400 1.00 75.75 69 ASP A C 1
ATOM 558 O O . ASP A 1 69 ? -22.131 -1.989 13.019 1.00 75.75 69 ASP A O 1
ATOM 562 N N . LEU A 1 70 ? -21.278 -4.045 12.695 1.00 72.12 70 LEU A N 1
ATOM 563 C CA . LEU A 1 70 ? -20.272 -3.933 13.749 1.00 72.12 70 LEU A CA 1
ATOM 564 C C . LEU A 1 70 ? -19.050 -3.120 13.296 1.00 72.12 70 LEU A C 1
ATOM 566 O O . LEU A 1 70 ? -18.559 -2.280 14.046 1.00 72.12 70 LEU A O 1
ATOM 570 N N . ALA A 1 71 ? -18.568 -3.336 12.068 1.00 67.44 71 ALA A N 1
ATOM 571 C CA . ALA A 1 71 ? -17.371 -2.671 11.547 1.00 67.44 71 ALA A CA 1
ATOM 572 C C . ALA A 1 71 ? -17.546 -1.154 11.359 1.00 67.44 71 ALA A C 1
ATOM 574 O O . ALA A 1 71 ? -16.560 -0.419 11.398 1.00 67.44 71 ALA A O 1
ATOM 575 N N . ASN A 1 72 ? -18.783 -0.681 11.186 1.00 68.31 72 ASN A N 1
ATOM 576 C CA . ASN A 1 72 ? -19.107 0.741 11.071 1.00 68.31 72 ASN A CA 1
ATOM 577 C C . ASN A 1 72 ? -19.515 1.391 12.402 1.00 68.31 72 ASN A C 1
ATOM 579 O O . ASN A 1 72 ? -19.910 2.562 12.404 1.00 68.31 72 ASN A O 1
ATOM 583 N N . ALA A 1 73 ? -19.438 0.673 13.529 1.00 70.62 73 ALA A N 1
ATOM 584 C CA . ALA A 1 73 ? -19.767 1.230 14.835 1.00 70.62 73 ALA A CA 1
ATOM 585 C C . ALA A 1 73 ? -18.888 2.461 15.129 1.00 70.62 73 ALA A C 1
ATOM 587 O O . ALA A 1 73 ? -17.661 2.376 15.205 1.00 70.62 73 ALA A O 1
ATOM 588 N N . LYS A 1 74 ? -19.532 3.628 15.270 1.00 63.78 74 LYS A N 1
ATOM 589 C CA . LYS A 1 74 ? -18.867 4.922 15.519 1.00 63.78 74 LYS A CA 1
ATOM 590 C C . LYS A 1 74 ? -18.680 5.235 17.005 1.00 63.78 74 LYS A C 1
ATOM 592 O O . LYS A 1 74 ? -18.034 6.224 17.335 1.00 63.78 74 LYS A O 1
ATOM 597 N N . GLU A 1 75 ? -19.240 4.408 17.885 1.00 68.62 75 GLU A N 1
ATOM 598 C CA . GLU A 1 75 ? -19.158 4.551 19.338 1.00 68.62 75 GLU A CA 1
ATOM 599 C C . GLU A 1 75 ? -18.462 3.332 19.959 1.00 68.62 75 GLU A C 1
ATOM 601 O O . GLU A 1 75 ? -18.771 2.189 19.627 1.00 68.62 75 GLU A O 1
ATOM 606 N N . GLY A 1 76 ? -17.524 3.582 20.880 1.00 69.25 76 GLY A N 1
ATOM 607 C CA . GLY A 1 76 ? -16.740 2.543 21.556 1.00 69.25 76 GLY A CA 1
ATOM 608 C C . GLY A 1 76 ? -15.431 2.172 20.847 1.00 69.25 76 GLY A C 1
ATOM 609 O O . GLY A 1 76 ? -14.959 2.861 19.944 1.00 69.25 76 GLY A O 1
ATOM 610 N N . VAL A 1 77 ? -14.791 1.092 21.305 1.00 70.44 77 VAL A N 1
ATOM 611 C CA . VAL A 1 77 ? -13.541 0.591 20.711 1.00 70.44 77 VAL A CA 1
ATOM 612 C C . VAL A 1 77 ? -13.848 -0.014 19.344 1.00 70.44 77 VAL A C 1
ATOM 614 O O . VAL A 1 77 ? -14.659 -0.936 19.251 1.00 70.44 77 VAL A O 1
ATOM 617 N N . TYR A 1 78 ? -13.170 0.476 18.299 1.00 70.50 78 TYR A N 1
ATOM 618 C CA . TYR A 1 78 ? -13.303 -0.042 16.936 1.00 70.50 78 TYR A CA 1
ATOM 619 C C . TYR A 1 78 ? -13.116 -1.562 16.920 1.00 70.50 78 TYR A C 1
ATOM 621 O O . TYR A 1 78 ? -12.012 -2.072 17.124 1.00 70.50 78 TYR A O 1
ATOM 629 N N . THR A 1 79 ? -14.212 -2.269 16.673 1.00 71.81 79 THR A N 1
ATOM 630 C CA . THR A 1 79 ? -14.276 -3.726 16.648 1.00 71.81 79 THR A CA 1
ATOM 631 C C . THR A 1 79 ? -14.937 -4.110 15.340 1.00 71.81 79 THR A C 1
ATOM 633 O O . THR A 1 79 ? -15.995 -3.596 15.012 1.00 71.81 79 THR A O 1
ATOM 636 N N . PHE A 1 80 ? -14.330 -5.015 14.583 1.00 72.12 80 PHE A N 1
ATOM 637 C CA . PHE A 1 80 ? -14.975 -5.622 13.426 1.00 72.12 80 PHE A CA 1
ATOM 638 C C . PHE A 1 80 ? -14.906 -7.132 13.586 1.00 72.12 80 PHE A C 1
ATOM 640 O O . PHE A 1 80 ? -13.921 -7.680 14.085 1.00 72.12 80 PHE A O 1
ATOM 647 N N . ARG A 1 81 ? -15.982 -7.809 13.197 1.00 77.00 81 ARG A N 1
ATOM 648 C CA . ARG A 1 81 ? -16.091 -9.260 13.297 1.00 77.00 81 ARG A CA 1
ATOM 649 C C . ARG A 1 81 ? -15.990 -9.850 11.907 1.00 77.00 81 ARG A C 1
ATOM 651 O O . ARG A 1 81 ? -16.696 -9.431 10.994 1.00 77.00 81 ARG A O 1
ATOM 658 N N . ILE A 1 82 ? -15.128 -10.848 11.779 1.00 79.56 82 ILE A N 1
ATOM 659 C CA . ILE A 1 82 ? -15.032 -11.673 10.583 1.00 79.56 82 ILE A CA 1
ATOM 660 C C . ILE A 1 82 ? -15.775 -12.971 10.861 1.00 79.56 82 ILE A C 1
ATOM 662 O O . ILE A 1 82 ? -15.504 -13.639 11.860 1.00 79.56 82 ILE A O 1
ATOM 666 N N . GLN A 1 83 ? -16.706 -13.328 9.984 1.00 74.75 83 GLN A N 1
ATOM 667 C CA . GLN A 1 83 ? -17.350 -14.636 10.026 1.00 74.75 83 GLN A CA 1
ATOM 668 C C . GLN A 1 83 ? -16.659 -15.587 9.043 1.00 74.75 83 GLN A C 1
ATOM 670 O O . GLN A 1 83 ? -16.539 -15.293 7.855 1.00 74.75 83 GLN A O 1
ATOM 675 N N . GLY A 1 84 ? -16.214 -16.744 9.536 1.00 78.94 84 GLY A N 1
ATOM 676 C CA . GLY A 1 84 ? -15.493 -17.735 8.734 1.00 78.94 84 GLY A CA 1
ATOM 677 C C . GLY A 1 84 ? -13.980 -17.498 8.712 1.00 78.94 84 GLY A C 1
ATOM 678 O O . GLY A 1 84 ? -13.384 -17.186 9.740 1.00 78.94 84 GLY A O 1
ATOM 679 N N . ALA A 1 85 ? -13.351 -17.701 7.553 1.00 76.38 85 ALA A N 1
ATOM 680 C CA . ALA A 1 85 ? -11.900 -17.636 7.402 1.00 76.38 85 ALA A CA 1
ATOM 681 C C . ALA A 1 85 ? -11.418 -16.263 6.909 1.00 76.38 85 ALA A C 1
ATOM 683 O O . ALA A 1 85 ? -12.014 -15.657 6.017 1.00 76.38 85 ALA A O 1
ATOM 684 N N . LEU A 1 86 ? -10.284 -15.822 7.453 1.00 79.69 86 LEU A N 1
ATOM 685 C CA . LEU A 1 86 ? -9.481 -14.722 6.929 1.00 79.69 86 LEU A CA 1
ATOM 686 C C . LEU A 1 86 ? -8.580 -15.270 5.815 1.00 79.69 86 LEU A C 1
ATOM 688 O O . LEU A 1 86 ? -7.788 -16.178 6.066 1.00 79.69 86 LEU A O 1
ATOM 692 N N . TYR A 1 87 ? -8.676 -14.730 4.602 1.00 79.75 87 TYR A N 1
ATOM 693 C CA . TYR A 1 87 ? -7.804 -15.128 3.496 1.00 79.75 87 TYR A CA 1
ATOM 694 C C . TYR A 1 87 ? -7.133 -13.920 2.847 1.00 79.75 87 TYR A C 1
ATOM 696 O O . TYR A 1 87 ? -7.700 -12.833 2.736 1.00 79.75 87 TYR A O 1
ATOM 704 N N . HIS A 1 88 ? -5.897 -14.118 2.398 1.00 78.56 88 HIS A N 1
ATOM 705 C CA . HIS A 1 88 ? -5.175 -13.118 1.624 1.00 78.56 88 HIS A CA 1
ATOM 706 C C . HIS A 1 88 ? -5.595 -13.223 0.162 1.00 78.56 88 HIS A C 1
ATOM 708 O O . HIS A 1 88 ? -5.493 -14.283 -0.455 1.00 78.56 88 HIS A O 1
ATOM 714 N N . ARG A 1 89 ? -6.074 -12.115 -0.398 1.00 77.44 89 ARG A N 1
ATOM 715 C CA . ARG A 1 89 ? -6.400 -12.005 -1.819 1.00 77.44 89 ARG A CA 1
ATOM 716 C C . ARG A 1 89 ? -5.186 -11.434 -2.538 1.00 77.44 89 ARG A C 1
ATOM 718 O O . ARG A 1 89 ? -4.973 -10.217 -2.578 1.00 77.44 89 ARG A O 1
ATOM 725 N N . ILE A 1 90 ? -4.381 -12.347 -3.069 1.00 78.31 90 ILE A N 1
ATOM 726 C CA . ILE A 1 90 ? -3.263 -12.036 -3.956 1.00 78.31 90 ILE A CA 1
ATOM 727 C C . ILE A 1 90 ? -3.843 -11.829 -5.356 1.00 78.31 90 ILE A C 1
ATOM 729 O O . ILE A 1 90 ? -4.567 -12.681 -5.872 1.00 78.31 90 ILE A O 1
ATOM 733 N N . GLY A 1 91 ? -3.596 -10.655 -5.936 1.00 77.31 91 GLY A N 1
ATOM 734 C CA . GLY A 1 91 ? -3.983 -10.367 -7.315 1.00 77.31 91 GLY A CA 1
ATOM 735 C C . GLY A 1 91 ? -3.153 -11.171 -8.318 1.00 77.31 91 GLY A C 1
ATOM 736 O O . GLY A 1 91 ? -2.211 -11.870 -7.954 1.00 77.31 91 GLY A O 1
ATOM 737 N N . GLY A 1 92 ? -3.473 -11.047 -9.607 1.00 82.06 92 GLY A N 1
ATOM 738 C CA . GLY A 1 92 ? -2.568 -11.539 -10.650 1.00 82.06 92 GLY A CA 1
ATOM 739 C C . GLY A 1 92 ? -1.208 -10.837 -10.575 1.00 82.06 92 GLY A C 1
ATOM 740 O O . GLY A 1 92 ? -1.117 -9.728 -10.054 1.00 82.06 92 GLY A O 1
ATOM 741 N N . LEU A 1 93 ? -0.155 -11.453 -11.116 1.00 83.00 93 LEU A N 1
ATOM 742 C CA . LEU A 1 93 ? 1.173 -10.826 -11.153 1.00 83.00 93 LEU A CA 1
ATOM 743 C C . LEU A 1 93 ? 1.177 -9.553 -12.012 1.00 83.00 93 LEU A C 1
ATOM 745 O O . LEU A 1 93 ? 1.812 -8.565 -11.662 1.00 83.00 93 LEU A O 1
ATOM 749 N N . MET A 1 94 ? 0.419 -9.583 -13.108 1.00 88.06 94 MET A N 1
ATOM 750 C CA . MET A 1 94 ? 0.248 -8.452 -14.010 1.00 88.06 94 MET A CA 1
ATOM 751 C C . MET A 1 94 ? -1.085 -7.747 -13.750 1.00 88.06 94 MET A C 1
ATOM 753 O O . MET A 1 94 ? -2.083 -8.416 -13.438 1.00 88.06 94 MET A O 1
ATOM 757 N N . PRO A 1 95 ? -1.135 -6.413 -13.898 1.00 87.81 95 PRO A N 1
ATOM 758 C CA . PRO A 1 95 ? -2.396 -5.696 -13.926 1.00 87.81 95 PRO A CA 1
ATOM 759 C C . PRO A 1 95 ? -3.273 -6.208 -15.071 1.00 87.81 95 PRO A C 1
ATOM 761 O O . PRO A 1 95 ? -2.790 -6.652 -16.114 1.00 87.81 95 PRO A O 1
ATOM 764 N N . LYS A 1 96 ? -4.589 -6.149 -14.864 1.00 89.75 96 LYS A N 1
ATOM 765 C CA . LYS A 1 96 ? -5.544 -6.402 -15.944 1.00 89.75 96 LYS A CA 1
ATOM 766 C C . LYS A 1 96 ? -5.472 -5.259 -16.950 1.00 89.75 96 LYS A C 1
ATOM 768 O O . LYS A 1 96 ? -5.174 -4.126 -16.582 1.00 89.75 96 LYS A O 1
ATOM 773 N N . GLU A 1 97 ? -5.806 -5.550 -18.200 1.00 87.56 97 GLU A N 1
ATOM 774 C CA . GLU A 1 97 ? -5.911 -4.530 -19.239 1.00 87.56 97 GLU A CA 1
ATOM 775 C C . GLU A 1 97 ? -6.837 -3.392 -18.779 1.00 87.56 97 GLU A C 1
ATOM 777 O O . GLU A 1 97 ? -7.932 -3.645 -18.276 1.00 87.56 97 GLU A O 1
ATOM 782 N N . ASN A 1 98 ? -6.374 -2.146 -18.914 1.00 89.44 98 ASN A N 1
ATOM 783 C CA . ASN A 1 98 ? -7.046 -0.921 -18.456 1.00 89.44 98 ASN A CA 1
ATOM 784 C C . ASN A 1 98 ? -7.190 -0.740 -16.932 1.00 89.44 98 ASN A C 1
ATOM 786 O O . ASN A 1 98 ? -7.831 0.218 -16.500 1.00 89.44 98 ASN A O 1
ATOM 790 N N . TYR A 1 99 ? -6.584 -1.598 -16.108 1.00 89.75 99 TYR A N 1
ATOM 791 C CA . TYR A 1 99 ? -6.533 -1.406 -14.658 1.00 89.75 99 TYR A CA 1
ATOM 792 C C . TYR A 1 99 ? -5.118 -1.040 -14.213 1.00 89.75 99 TYR A C 1
ATOM 794 O O . TYR A 1 99 ? -4.159 -1.685 -14.633 1.00 89.75 99 TYR A O 1
ATOM 802 N N . PRO A 1 100 ? -4.955 -0.034 -13.340 1.00 91.31 100 PRO A N 1
ATOM 803 C CA . PRO A 1 100 ? -3.637 0.321 -12.850 1.00 91.31 100 PRO A CA 1
ATOM 804 C C . PRO A 1 100 ? -3.126 -0.740 -11.851 1.00 91.31 100 PRO A C 1
ATOM 806 O O . PRO A 1 100 ? -3.936 -1.383 -11.173 1.00 91.31 100 PRO A O 1
ATOM 809 N N . PRO A 1 101 ? -1.799 -0.913 -11.703 1.00 91.12 101 PRO A N 1
ATOM 810 C CA . PRO A 1 101 ? -1.216 -1.861 -10.751 1.00 91.12 101 PRO A CA 1
ATOM 811 C C . PRO A 1 101 ? -1.714 -1.642 -9.316 1.00 91.12 101 PRO A C 1
ATOM 813 O O . PRO A 1 101 ? -1.865 -0.501 -8.877 1.00 91.12 101 PRO A O 1
ATOM 816 N N . ALA A 1 102 ? -1.946 -2.712 -8.558 1.00 89.94 102 ALA A N 1
ATOM 817 C CA . ALA A 1 102 ? -2.333 -2.635 -7.147 1.00 89.94 102 ALA A CA 1
ATOM 818 C C . ALA A 1 102 ? -1.616 -3.683 -6.282 1.00 89.94 102 ALA A C 1
ATOM 820 O O . ALA A 1 102 ? -1.266 -4.766 -6.756 1.00 89.94 102 ALA A O 1
ATOM 821 N N . PHE A 1 103 ? -1.441 -3.375 -4.992 1.00 89.44 103 PHE A N 1
ATOM 822 C CA . PHE A 1 103 ? -0.792 -4.252 -4.007 1.00 89.44 103 PHE A CA 1
ATOM 823 C C . PHE A 1 103 ? 0.593 -4.728 -4.491 1.00 89.44 103 PHE A C 1
ATOM 825 O O . PHE A 1 103 ? 1.400 -3.904 -4.921 1.00 89.44 103 PHE A O 1
ATOM 832 N N . ALA A 1 104 ? 0.860 -6.040 -4.480 1.00 88.19 104 ALA A N 1
ATOM 833 C CA . ALA A 1 104 ? 2.085 -6.655 -4.997 1.00 88.19 104 ALA A CA 1
ATOM 834 C C . ALA A 1 104 ? 2.494 -6.163 -6.397 1.00 88.19 104 ALA A C 1
ATOM 836 O O . ALA A 1 104 ? 3.680 -6.003 -6.667 1.00 88.19 104 ALA A O 1
ATOM 837 N N . GLN A 1 105 ? 1.531 -5.873 -7.279 1.00 89.94 105 GLN A N 1
ATOM 838 C CA . GLN A 1 105 ? 1.825 -5.443 -8.649 1.00 89.94 105 GLN A CA 1
ATOM 839 C C . GLN A 1 105 ? 2.588 -4.116 -8.683 1.00 89.94 105 GLN A C 1
ATOM 841 O O . GLN A 1 105 ? 3.371 -3.908 -9.598 1.00 89.94 105 GLN A O 1
ATOM 846 N N . ILE A 1 106 ? 2.409 -3.237 -7.688 1.00 90.50 106 ILE A N 1
ATOM 847 C CA . ILE A 1 106 ? 3.142 -1.962 -7.620 1.00 90.50 106 ILE A CA 1
ATOM 848 C C . ILE A 1 106 ? 4.654 -2.213 -7.520 1.00 90.50 106 ILE A C 1
ATOM 850 O O . ILE A 1 106 ? 5.422 -1.436 -8.063 1.00 90.50 106 ILE A O 1
ATOM 854 N N . TYR A 1 107 ? 5.082 -3.305 -6.884 1.00 86.00 107 TYR A N 1
ATOM 855 C CA . TYR A 1 107 ? 6.501 -3.609 -6.693 1.00 86.00 107 TYR A CA 1
ATOM 856 C C . TYR A 1 107 ? 7.163 -4.243 -7.923 1.00 86.00 107 TYR A C 1
ATOM 858 O O . TYR A 1 107 ? 8.348 -4.024 -8.148 1.00 86.00 107 TYR A O 1
ATOM 866 N N . PHE A 1 108 ? 6.421 -5.041 -8.699 1.00 81.62 108 PHE A N 1
ATOM 867 C CA . PHE A 1 108 ? 6.992 -5.847 -9.790 1.00 81.62 108 PHE A CA 1
ATOM 868 C C . PHE A 1 108 ? 6.667 -5.335 -11.191 1.00 81.62 108 PHE A C 1
ATOM 870 O O . PHE A 1 108 ? 7.360 -5.693 -12.138 1.00 81.62 108 PHE A O 1
ATOM 877 N N . TYR A 1 109 ? 5.599 -4.550 -11.346 1.00 84.19 109 TYR A N 1
ATOM 878 C CA . TYR A 1 109 ? 5.161 -4.085 -12.662 1.00 84.19 109 TYR A CA 1
ATOM 879 C C . TYR A 1 109 ? 6.118 -3.053 -13.264 1.00 84.19 109 TYR A C 1
ATOM 881 O O . TYR A 1 109 ? 6.341 -3.054 -14.471 1.00 84.19 109 TYR A O 1
ATOM 889 N N . ASP A 1 110 ? 6.676 -2.180 -12.424 1.00 82.50 110 ASP A N 1
ATOM 890 C CA . ASP A 1 110 ? 7.608 -1.136 -12.831 1.00 82.50 110 ASP A CA 1
ATOM 891 C C . ASP A 1 110 ? 8.726 -1.017 -11.796 1.00 82.50 110 ASP A C 1
ATOM 893 O O . ASP A 1 110 ? 8.458 -0.788 -10.618 1.00 82.50 110 ASP A O 1
ATOM 897 N N . SER A 1 111 ? 9.977 -1.169 -12.224 1.00 82.50 111 SER A N 1
ATOM 898 C CA . SER A 1 111 ? 11.150 -1.047 -11.351 1.00 82.50 111 SER A CA 1
ATOM 899 C C . SER A 1 111 ? 11.500 0.408 -11.011 1.00 82.50 111 SER A C 1
ATOM 901 O O . SER A 1 111 ? 12.356 0.645 -10.159 1.00 82.50 111 SER A O 1
ATOM 903 N N . ASN A 1 112 ? 10.883 1.394 -11.672 1.00 89.50 112 ASN A N 1
ATOM 904 C CA . ASN A 1 112 ? 11.117 2.810 -11.413 1.00 89.50 112 ASN A CA 1
ATOM 905 C C . ASN A 1 112 ? 10.412 3.262 -10.119 1.00 89.50 112 ASN A C 1
ATOM 907 O O . ASN A 1 112 ? 9.183 3.267 -10.027 1.00 89.50 112 ASN A O 1
ATOM 911 N N . MET A 1 113 ? 11.200 3.692 -9.130 1.00 86.06 113 MET A N 1
ATOM 912 C CA . MET A 1 113 ? 10.706 4.106 -7.812 1.00 86.06 113 MET A CA 1
ATOM 913 C C . MET A 1 113 ? 9.736 5.290 -7.857 1.00 86.06 113 MET A C 1
ATOM 915 O O . MET A 1 113 ? 8.746 5.275 -7.123 1.00 86.06 113 MET A O 1
ATOM 919 N N . ASP A 1 114 ? 9.960 6.269 -8.734 1.00 92.12 114 ASP A N 1
ATOM 920 C CA . ASP A 1 114 ? 9.091 7.443 -8.859 1.00 92.12 114 ASP A CA 1
ATOM 921 C C . ASP A 1 114 ? 7.716 7.052 -9.407 1.00 92.12 114 ASP A C 1
ATOM 923 O O . ASP A 1 114 ? 6.685 7.534 -8.931 1.00 92.12 114 ASP A O 1
ATOM 927 N N . ASN A 1 115 ? 7.678 6.117 -10.361 1.00 92.06 115 ASN A N 1
ATOM 928 C CA . ASN A 1 115 ? 6.425 5.587 -10.898 1.00 92.06 115 ASN A CA 1
ATOM 929 C C . ASN A 1 115 ? 5.651 4.790 -9.839 1.00 92.06 115 ASN A C 1
ATOM 931 O O . ASN A 1 115 ? 4.431 4.946 -9.725 1.00 92.06 115 ASN A O 1
ATOM 935 N N . GLN A 1 116 ? 6.343 3.990 -9.019 1.00 90.50 116 GLN A N 1
ATOM 936 C CA . GLN A 1 116 ? 5.719 3.301 -7.885 1.00 90.50 116 GLN A CA 1
ATOM 937 C C . GLN A 1 116 ? 5.159 4.293 -6.859 1.00 90.50 116 GLN A C 1
ATOM 939 O O . GLN A 1 116 ? 4.017 4.142 -6.420 1.00 90.50 116 GLN A O 1
ATOM 944 N N . LEU A 1 117 ? 5.932 5.323 -6.507 1.00 92.12 117 LEU A N 1
ATOM 945 C CA . LEU A 1 117 ? 5.534 6.338 -5.534 1.00 92.12 117 LEU A CA 1
ATOM 946 C C . LEU A 1 117 ? 4.318 7.125 -6.030 1.00 92.12 117 LEU A C 1
ATOM 948 O O . LEU A 1 117 ? 3.328 7.259 -5.308 1.00 92.12 117 LEU A O 1
ATOM 952 N N . LYS A 1 118 ? 4.340 7.561 -7.294 1.00 94.19 118 LYS A N 1
ATOM 953 C CA . LYS A 1 118 ? 3.200 8.211 -7.949 1.00 94.19 118 LYS A CA 1
ATOM 954 C C . LYS A 1 118 ? 1.961 7.323 -7.894 1.00 94.19 118 LYS A C 1
ATOM 956 O O . LYS A 1 118 ? 0.888 7.779 -7.500 1.00 94.19 118 LYS A O 1
ATOM 961 N N . ARG A 1 119 ? 2.113 6.037 -8.216 1.00 94.12 119 ARG A N 1
ATOM 962 C CA . ARG A 1 119 ? 1.007 5.079 -8.173 1.00 94.12 119 ARG A CA 1
ATOM 963 C C . ARG A 1 119 ? 0.434 4.914 -6.762 1.00 94.12 119 ARG A C 1
ATOM 965 O O . ARG A 1 119 ? -0.781 4.777 -6.611 1.00 94.12 119 ARG A O 1
ATOM 972 N N . ARG A 1 120 ? 1.278 4.939 -5.725 1.00 92.56 120 ARG A N 1
ATOM 973 C CA . ARG A 1 120 ? 0.839 4.932 -4.319 1.00 92.56 120 ARG A CA 1
ATOM 974 C C . ARG A 1 120 ? 0.085 6.215 -3.966 1.00 92.56 120 ARG A C 1
ATOM 976 O O . ARG A 1 120 ? -1.013 6.113 -3.426 1.00 92.56 120 ARG A O 1
ATOM 983 N N . GLN A 1 121 ? 0.602 7.386 -4.340 1.00 93.44 121 GLN A N 1
ATOM 984 C CA . GLN A 1 121 ? -0.066 8.674 -4.106 1.00 93.44 121 GLN A CA 1
ATOM 985 C C . GLN A 1 121 ? -1.459 8.722 -4.753 1.00 93.44 121 GLN A C 1
ATOM 987 O O . GLN A 1 121 ? -2.407 9.213 -4.146 1.00 93.44 121 GLN A O 1
ATOM 992 N N . GLU A 1 122 ? -1.618 8.156 -5.953 1.00 93.75 122 GLU A N 1
ATOM 993 C CA . GLU A 1 122 ? -2.915 8.061 -6.639 1.00 93.75 122 GLU A CA 1
ATOM 994 C C . GLU A 1 122 ? -3.951 7.220 -5.870 1.00 93.75 122 GLU A C 1
ATOM 996 O O . GLU A 1 122 ? -5.149 7.461 -6.012 1.00 93.75 122 GLU A O 1
ATOM 1001 N N . ASN A 1 123 ? -3.525 6.252 -5.045 1.00 88.00 123 ASN A N 1
ATOM 1002 C CA . ASN A 1 123 ? -4.447 5.460 -4.220 1.00 88.00 123 ASN A CA 1
ATOM 1003 C C . ASN A 1 123 ? -4.976 6.249 -3.013 1.00 88.00 123 ASN A C 1
ATOM 1005 O O . ASN A 1 123 ? -6.152 6.112 -2.678 1.00 88.00 123 ASN A O 1
ATOM 1009 N N . PHE A 1 124 ? -4.144 7.082 -2.375 1.00 88.44 124 PHE A N 1
ATOM 1010 C CA . PHE A 1 124 ? -4.560 7.967 -1.280 1.00 88.44 124 PHE A CA 1
ATOM 1011 C C . PHE A 1 124 ? -3.971 9.373 -1.445 1.00 88.44 124 PHE A C 1
ATOM 1013 O O . PHE A 1 124 ? -2.935 9.707 -0.876 1.00 88.44 124 PHE A O 1
ATOM 1020 N N . LEU A 1 125 ? -4.705 10.230 -2.161 1.00 88.81 125 LEU A N 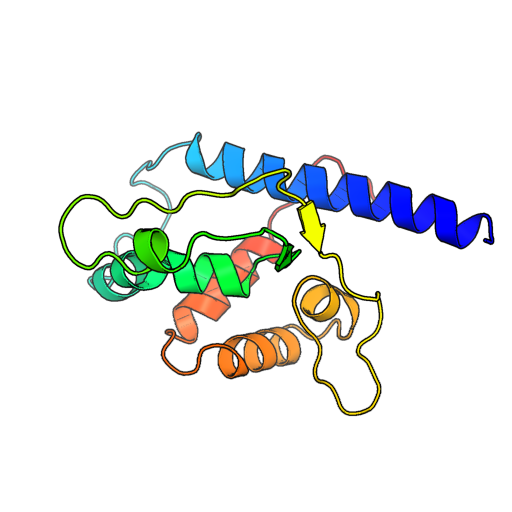1
ATOM 1021 C CA . LEU A 1 125 ? -4.282 11.597 -2.505 1.00 88.81 125 LEU A CA 1
ATOM 1022 C C . LEU A 1 125 ? -3.986 12.499 -1.295 1.00 88.81 125 LEU A C 1
ATOM 1024 O O . LEU A 1 125 ? -3.280 13.491 -1.436 1.00 88.81 125 LEU A O 1
ATOM 1028 N N . HIS A 1 126 ? -4.555 12.181 -0.130 1.00 86.19 126 HIS A N 1
ATOM 1029 C CA . HIS A 1 126 ? -4.440 12.976 1.094 1.00 86.19 126 HIS A CA 1
ATOM 1030 C C . HIS A 1 126 ? -3.196 12.644 1.928 1.00 86.19 126 HIS A C 1
ATOM 1032 O O . HIS A 1 126 ? -2.934 13.338 2.910 1.00 86.19 126 HIS A O 1
ATOM 1038 N N . LEU A 1 127 ? -2.451 11.586 1.587 1.00 87.25 127 LEU A N 1
ATOM 1039 C CA . LEU A 1 127 ? -1.226 11.260 2.310 1.00 87.25 127 LEU A CA 1
ATOM 1040 C C . LEU A 1 127 ? -0.096 12.220 1.944 1.00 87.25 127 LEU A C 1
ATOM 1042 O O . LEU A 1 127 ? -0.025 12.747 0.831 1.00 87.25 127 LEU A O 1
ATOM 1046 N N . ASN A 1 128 ? 0.795 12.435 2.909 1.00 89.75 128 ASN A N 1
ATOM 1047 C CA . ASN A 1 128 ? 1.969 13.270 2.731 1.00 89.75 128 ASN A CA 1
ATOM 1048 C C . ASN A 1 128 ? 2.970 12.540 1.819 1.00 89.75 128 ASN A C 1
ATOM 1050 O O . ASN A 1 128 ? 3.432 11.441 2.136 1.00 89.75 128 ASN A O 1
ATOM 1054 N N . SER A 1 129 ? 3.298 13.170 0.690 1.00 89.69 129 SER A N 1
ATOM 1055 C CA . SER A 1 129 ? 4.181 12.594 -0.327 1.00 89.69 129 SER A CA 1
ATOM 1056 C C . SER A 1 129 ? 5.617 12.405 0.169 1.00 89.69 129 SER A C 1
ATOM 1058 O O . SER A 1 129 ? 6.255 11.423 -0.205 1.00 89.69 129 SER A O 1
ATOM 1060 N N . ASP A 1 130 ? 6.124 13.304 1.018 1.00 89.50 130 ASP A N 1
ATOM 1061 C CA . ASP A 1 130 ? 7.480 13.203 1.571 1.00 89.50 130 ASP A CA 1
ATOM 1062 C C . ASP A 1 130 ? 7.586 11.994 2.505 1.00 89.50 130 ASP A C 1
ATOM 1064 O O . ASP A 1 130 ? 8.544 11.227 2.434 1.00 89.50 130 ASP A O 1
ATOM 1068 N N . MET A 1 131 ? 6.551 11.761 3.320 1.00 87.31 131 MET A N 1
ATOM 1069 C CA . MET A 1 131 ? 6.461 10.584 4.185 1.00 87.31 131 MET A CA 1
ATOM 1070 C C . MET A 1 131 ? 6.361 9.288 3.371 1.00 87.31 131 MET A C 1
ATOM 1072 O O . MET A 1 131 ? 7.023 8.307 3.701 1.00 87.31 131 MET A O 1
ATOM 1076 N N . LEU A 1 132 ? 5.573 9.262 2.289 1.00 89.31 132 LEU A N 1
ATOM 1077 C CA . LEU A 1 132 ? 5.525 8.093 1.403 1.00 89.31 132 LEU A CA 1
ATOM 1078 C C . LEU A 1 132 ? 6.879 7.803 0.751 1.00 89.31 132 LEU A C 1
ATOM 1080 O O . LEU A 1 132 ? 7.272 6.640 0.672 1.00 89.31 132 LEU A O 1
ATOM 1084 N N . SER A 1 133 ? 7.586 8.844 0.309 1.00 89.50 133 SER A N 1
ATOM 1085 C CA . SER A 1 133 ? 8.920 8.714 -0.280 1.00 89.50 133 SER A CA 1
ATOM 1086 C C . SER A 1 133 ? 9.931 8.172 0.733 1.00 89.50 133 SER A C 1
ATOM 1088 O O . SER A 1 133 ? 10.663 7.224 0.437 1.00 89.50 133 SER A O 1
ATOM 1090 N N . ALA A 1 134 ? 9.912 8.706 1.959 1.00 86.94 134 ALA A N 1
ATOM 1091 C CA . ALA A 1 134 ? 10.751 8.231 3.053 1.00 86.94 134 ALA A CA 1
ATOM 1092 C C . ALA A 1 134 ? 10.486 6.748 3.360 1.00 86.94 134 ALA A C 1
ATOM 1094 O O . ALA A 1 134 ? 11.414 5.947 3.331 1.00 86.94 134 ALA A O 1
ATOM 1095 N N . LEU A 1 135 ? 9.221 6.354 3.550 1.00 86.56 135 LEU A N 1
ATOM 1096 C CA . LEU A 1 135 ? 8.852 4.954 3.798 1.00 86.56 135 LEU A CA 1
ATOM 1097 C C . LEU A 1 135 ? 9.259 4.024 2.649 1.00 86.56 135 LEU A C 1
ATOM 1099 O O . LEU A 1 135 ? 9.725 2.915 2.894 1.00 86.56 135 LEU A O 1
ATOM 1103 N N . GLN A 1 136 ? 9.098 4.453 1.394 1.00 87.12 136 GLN A N 1
ATOM 1104 C CA . GLN A 1 136 ? 9.508 3.646 0.246 1.00 87.12 136 GLN A CA 1
ATOM 1105 C C . GLN A 1 136 ? 11.031 3.476 0.182 1.00 87.12 136 GLN A C 1
ATOM 1107 O O . GLN A 1 136 ? 11.499 2.387 -0.140 1.00 87.12 136 GLN A O 1
ATOM 1112 N N . THR A 1 137 ? 11.787 4.524 0.514 1.00 83.69 137 THR A N 1
ATOM 1113 C CA . THR A 1 137 ? 13.255 4.481 0.568 1.00 83.69 137 THR A CA 1
ATOM 1114 C C . THR A 1 137 ? 13.719 3.500 1.639 1.00 83.69 137 THR A C 1
ATOM 1116 O O . THR A 1 137 ? 14.463 2.572 1.331 1.00 83.69 137 THR A O 1
ATOM 1119 N N . GLU A 1 138 ? 13.183 3.619 2.858 1.00 83.19 138 GLU A N 1
ATOM 1120 C CA . GLU A 1 138 ? 13.487 2.697 3.958 1.00 83.19 138 GLU A CA 1
ATOM 1121 C C . GLU A 1 138 ? 13.172 1.244 3.574 1.00 83.19 138 GLU A C 1
ATOM 1123 O O . GLU A 1 138 ? 14.015 0.365 3.729 1.00 83.19 138 GLU A O 1
ATOM 1128 N N . LEU A 1 139 ? 12.001 0.980 2.981 1.00 79.38 139 LEU A N 1
ATOM 1129 C CA . LEU A 1 139 ? 11.616 -0.373 2.561 1.00 79.38 139 LEU A CA 1
ATOM 1130 C C . LEU A 1 139 ? 12.538 -0.972 1.487 1.00 79.38 139 LEU A C 1
ATOM 1132 O O . LEU A 1 139 ? 12.734 -2.188 1.472 1.00 79.38 139 LEU A O 1
ATOM 1136 N N . CYS A 1 140 ? 13.084 -0.150 0.591 1.00 74.88 140 CYS A N 1
ATOM 1137 C CA . CYS A 1 140 ? 14.015 -0.596 -0.448 1.00 74.88 140 CYS A CA 1
ATOM 1138 C C . CYS A 1 140 ? 15.433 -0.827 0.088 1.00 74.88 140 CYS A C 1
ATOM 1140 O O . CYS A 1 140 ? 16.121 -1.739 -0.376 1.00 74.88 140 CYS A O 1
ATOM 1142 N N . ASP A 1 141 ? 15.857 -0.033 1.069 1.00 72.19 141 ASP A N 1
ATOM 1143 C CA . ASP A 1 141 ? 17.200 -0.102 1.649 1.00 72.19 141 ASP A CA 1
ATOM 1144 C C . ASP A 1 141 ? 17.344 -1.213 2.701 1.00 72.19 141 ASP A C 1
ATOM 1146 O O . ASP A 1 141 ? 18.468 -1.592 3.066 1.00 72.19 141 ASP A O 1
ATOM 1150 N N . ILE A 1 142 ? 16.228 -1.798 3.161 1.00 72.50 142 ILE A N 1
ATOM 1151 C CA . ILE A 1 142 ? 16.248 -2.989 4.013 1.00 72.50 142 ILE A CA 1
ATOM 1152 C C . ILE A 1 142 ? 16.947 -4.129 3.266 1.00 72.50 142 ILE A C 1
ATOM 1154 O O . ILE A 1 142 ? 16.390 -4.821 2.410 1.00 72.50 142 ILE A O 1
ATOM 1158 N N . LYS A 1 143 ? 18.194 -4.393 3.663 1.00 63.94 143 LYS A N 1
ATOM 1159 C CA . LYS A 1 143 ? 18.899 -5.615 3.283 1.00 63.94 143 LYS A CA 1
ATOM 1160 C C . LYS A 1 143 ? 18.176 -6.807 3.888 1.00 63.94 143 LYS A C 1
ATOM 1162 O O . LYS A 1 143 ? 18.322 -7.095 5.075 1.00 63.94 143 LYS A O 1
ATOM 1167 N N . ASN A 1 144 ? 17.431 -7.523 3.055 1.00 63.00 144 ASN A N 1
ATOM 1168 C CA . ASN A 1 144 ? 16.808 -8.776 3.442 1.00 63.00 144 ASN A CA 1
ATOM 1169 C C . ASN A 1 144 ? 17.899 -9.856 3.613 1.00 63.00 144 ASN A C 1
ATOM 1171 O O . ASN A 1 144 ? 18.485 -10.285 2.618 1.00 63.00 144 ASN A O 1
ATOM 1175 N N . PRO A 1 145 ? 18.185 -10.327 4.845 1.00 65.88 145 PRO A N 1
ATOM 1176 C CA . PRO A 1 145 ? 19.295 -11.246 5.116 1.00 65.88 145 PRO A CA 1
ATOM 1177 C C . PRO A 1 145 ? 19.095 -12.646 4.513 1.00 65.88 145 PRO A C 1
ATOM 1179 O O . PRO A 1 145 ? 20.013 -13.463 4.545 1.00 65.88 145 PRO A O 1
ATOM 1182 N N . PHE A 1 146 ? 17.908 -12.928 3.972 1.00 57.44 146 PHE A N 1
ATOM 1183 C CA . PHE A 1 146 ? 17.554 -14.194 3.336 1.00 57.44 146 PHE A CA 1
ATOM 1184 C C . PHE A 1 146 ? 17.585 -14.133 1.804 1.00 57.44 146 PHE A C 1
ATOM 1186 O O . PHE A 1 146 ? 17.405 -15.165 1.155 1.00 57.44 146 PHE A O 1
ATOM 1193 N N . VAL A 1 147 ? 17.800 -12.949 1.222 1.00 56.50 147 VAL A N 1
ATOM 1194 C CA . VAL A 1 147 ? 18.060 -12.792 -0.212 1.00 56.50 147 VAL A CA 1
ATOM 1195 C C . VAL A 1 147 ? 19.572 -12.879 -0.397 1.00 56.50 147 VAL A C 1
ATOM 1197 O O . VAL A 1 147 ? 20.306 -11.915 -0.192 1.00 56.50 147 VAL A O 1
ATOM 1200 N N . HIS A 1 148 ? 20.055 -14.077 -0.716 1.00 58.69 148 HIS A N 1
ATOM 1201 C CA . HIS A 1 148 ? 21.437 -14.268 -1.139 1.00 58.69 148 HIS A CA 1
ATOM 1202 C C . HIS A 1 148 ? 21.533 -13.898 -2.619 1.00 58.69 148 HIS A C 1
ATOM 1204 O O . HIS A 1 148 ? 20.753 -14.402 -3.423 1.00 58.69 148 HIS A O 1
ATOM 1210 N N . ASN A 1 149 ? 22.469 -13.014 -2.970 1.00 51.16 149 ASN A N 1
ATOM 1211 C CA . ASN A 1 149 ? 22.783 -12.738 -4.369 1.00 51.16 149 ASN A CA 1
ATOM 1212 C C . ASN A 1 149 ? 23.263 -14.054 -5.005 1.00 51.16 149 ASN A C 1
ATOM 1214 O O . ASN A 1 149 ? 24.297 -14.579 -4.586 1.00 51.16 149 ASN A O 1
ATOM 1218 N N . LEU A 1 150 ? 22.468 -14.604 -5.927 1.00 40.00 150 LEU A N 1
ATOM 1219 C CA . LEU A 1 150 ? 22.821 -15.764 -6.751 1.00 40.00 150 LEU A CA 1
ATOM 1220 C C . LEU A 1 150 ? 23.819 -15.370 -7.842 1.00 40.00 150 LEU A C 1
ATOM 1222 O O . LEU A 1 150 ? 23.691 -14.241 -8.370 1.00 40.00 150 LEU A O 1
#

pLDDT: mean 70.33, std 19.0, range [32.69, 94.19]

Foldseek 3Di:
DDVVVVVVVVVVVVVLVLVVVVVVVVVVPDPPVPPDPPPPPPCVLCVVCVVLLCQLQAQFDKDFDWPVVLQVDPDDDRDIDTDDDIDTHHDDCDDDVPGDDGRNVLVPVDVDPVSSLVVSCVVPVPDDSVVSSVVSVVVVPPDRPPDDDD

Radius of gyration: 17.72 Å; Cα contacts (8 Å, |Δi|>4): 103; chains: 1; bounding box: 46×45×41 Å

Nearest PDB structures (foldseek):
  5owv-assembly1_D  TM=2.118E-01  e=4.542E+00  Campylobacter jejuni
  5oxf-assembly1_C  TM=2.081E-01  e=8.505E+00  Campylobacter jejuni

Secondary structure (DSSP, 8-state):
--HHHHHHHHHHHHHHHHHHHHHHHHHHS---TTSS-TT-TT-HHHHHTHHHHHHHT-SSEEEEEE-HHHHT--SSS----EEEEEEEE---SSPPTT----TTHHHHS---HHHHHHHHHHH-TTS-HHHHHHHHHHHHH---TT----